Protein AF-V5SDB8-F1 (afdb_monomer_lite)

pLDDT: mean 70.64, std 8.03, range [46.0, 82.94]

Organism: NCBI:txid1029756

Structure (mmCIF, N/CA/C/O backbone):
data_AF-V5SDB8-F1
#
_entry.id   AF-V5SDB8-F1
#
loop_
_atom_site.group_PDB
_atom_site.id
_atom_site.type_symbol
_atom_site.label_atom_id
_atom_site.label_alt_id
_atom_site.label_comp_id
_at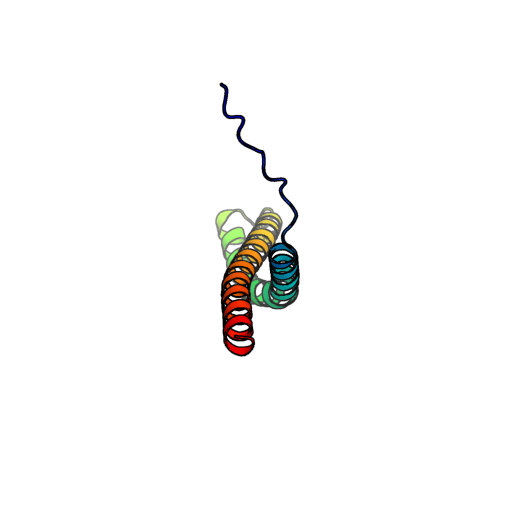om_site.label_asym_id
_atom_site.label_entity_id
_atom_site.label_seq_id
_atom_site.pdbx_PDB_ins_code
_atom_site.Cartn_x
_atom_site.Cartn_y
_atom_site.Cartn_z
_atom_site.occupancy
_atom_site.B_iso_or_equiv
_atom_site.auth_seq_id
_atom_site.auth_comp_id
_atom_site.auth_asym_id
_atom_site.auth_atom_id
_atom_site.pdbx_PDB_model_num
ATOM 1 N N . MET A 1 1 ? 25.060 39.070 -17.659 1.00 49.88 1 MET A N 1
ATOM 2 C CA . MET A 1 1 ? 24.453 38.004 -18.485 1.00 49.88 1 MET A CA 1
ATOM 3 C C . MET A 1 1 ? 23.819 37.003 -17.533 1.00 49.88 1 MET A C 1
ATOM 5 O O . MET A 1 1 ? 24.529 36.352 -16.784 1.00 49.88 1 MET A O 1
ATOM 9 N N . GLN A 1 2 ? 22.491 37.018 -17.440 1.00 52.44 2 GLN A N 1
ATOM 10 C CA . GLN A 1 2 ? 21.714 36.314 -16.417 1.00 52.44 2 GLN A CA 1
ATOM 11 C C . GLN A 1 2 ? 21.401 34.897 -16.924 1.00 52.44 2 GLN A C 1
ATOM 13 O O . GLN A 1 2 ? 20.653 34.739 -17.887 1.00 52.44 2 GLN A O 1
ATOM 18 N N . HIS A 1 3 ? 22.000 33.869 -16.316 1.00 52.34 3 HIS A N 1
ATOM 19 C CA . HIS A 1 3 ? 21.663 32.474 -16.603 1.00 52.34 3 HIS A CA 1
ATOM 20 C C . HIS A 1 3 ? 20.272 32.169 -16.042 1.00 52.34 3 HIS A C 1
ATOM 22 O O . HIS A 1 3 ? 20.079 32.054 -14.834 1.00 52.34 3 HIS A O 1
ATOM 28 N N . ARG A 1 4 ? 19.287 32.070 -16.934 1.00 57.16 4 ARG A N 1
ATOM 29 C CA . ARG A 1 4 ? 17.931 31.618 -16.622 1.00 57.16 4 ARG A CA 1
ATOM 30 C C . ARG A 1 4 ? 17.967 30.086 -16.499 1.00 57.16 4 ARG A C 1
ATOM 32 O O . ARG A 1 4 ? 18.373 29.447 -17.471 1.00 57.16 4 ARG A O 1
ATOM 39 N N . PRO A 1 5 ? 17.573 29.473 -15.369 1.00 55.22 5 PRO A N 1
ATOM 40 C CA . PRO A 1 5 ? 17.413 28.029 -15.320 1.00 55.22 5 PRO A CA 1
ATOM 41 C C . PRO A 1 5 ? 16.253 27.667 -16.248 1.00 55.22 5 PRO A C 1
ATOM 43 O O . PRO A 1 5 ? 15.124 28.136 -16.083 1.00 55.22 5 PRO A O 1
ATOM 46 N N . THR A 1 6 ? 16.548 26.888 -17.282 1.00 54.75 6 THR A N 1
ATOM 47 C CA . THR A 1 6 ? 15.535 26.287 -18.139 1.00 54.75 6 THR A CA 1
ATOM 48 C C . THR A 1 6 ? 14.740 25.320 -17.275 1.00 54.75 6 THR A C 1
ATOM 50 O O . THR A 1 6 ? 15.231 24.270 -16.868 1.00 54.75 6 THR A O 1
ATOM 53 N N . HIS A 1 7 ? 13.508 25.706 -16.946 1.00 48.91 7 HIS A N 1
ATOM 54 C CA . HIS A 1 7 ? 12.530 24.817 -16.342 1.00 48.91 7 HIS A CA 1
ATOM 55 C C . HIS A 1 7 ? 12.281 23.704 -17.365 1.00 48.91 7 HIS A C 1
ATOM 57 O O . HIS A 1 7 ? 11.516 23.869 -18.315 1.00 48.91 7 HIS A O 1
ATOM 63 N N . LYS A 1 8 ? 13.033 22.607 -17.235 1.00 49.97 8 LYS A N 1
ATOM 64 C CA . LYS A 1 8 ? 12.850 21.389 -18.015 1.00 49.97 8 LYS A CA 1
ATOM 65 C C . LYS A 1 8 ? 11.418 20.963 -17.727 1.00 49.97 8 LYS A C 1
ATOM 67 O O . LYS A 1 8 ? 11.081 20.684 -16.576 1.00 49.97 8 LYS A O 1
ATOM 72 N N . GLY A 1 9 ? 10.558 21.083 -18.736 1.00 46.00 9 GLY A N 1
ATOM 73 C CA . GLY A 1 9 ? 9.167 20.682 -18.625 1.00 46.00 9 GLY A CA 1
ATOM 74 C C . GLY A 1 9 ? 9.133 19.271 -18.061 1.00 46.00 9 GLY A C 1
ATOM 75 O O . GLY A 1 9 ? 9.866 18.404 -18.540 1.00 46.00 9 GLY A O 1
ATOM 76 N N . SER A 1 10 ? 8.336 19.084 -17.012 1.00 49.97 10 SER A N 1
ATOM 77 C CA . SER A 1 10 ? 7.933 17.777 -16.507 1.00 49.97 10 SER A CA 1
ATOM 78 C C . SER A 1 10 ? 7.140 17.087 -17.618 1.00 49.97 10 SER A C 1
ATOM 80 O O . SER A 1 10 ? 5.914 17.138 -17.675 1.00 49.97 10 SER A O 1
ATOM 82 N N . GLY A 1 11 ? 7.859 16.560 -18.607 1.00 49.03 11 GLY A N 1
ATOM 83 C CA . GLY A 1 11 ? 7.316 15.567 -19.508 1.00 49.03 11 GLY A CA 1
ATOM 84 C C . GLY A 1 11 ? 7.084 14.348 -18.642 1.00 49.03 11 GLY A C 1
ATOM 85 O O . GLY A 1 11 ? 8.043 13.826 -18.088 1.00 49.03 11 GLY A O 1
ATOM 86 N N . HIS A 1 12 ? 5.821 13.964 -18.467 1.00 58.22 12 HIS A N 1
ATOM 87 C CA . HIS A 1 12 ? 5.451 12.702 -17.838 1.00 58.22 12 HIS A CA 1
ATOM 88 C C . HIS A 1 12 ? 6.286 11.597 -18.488 1.00 58.22 12 HIS A C 1
ATOM 90 O O . HIS A 1 12 ? 6.057 11.264 -19.654 1.00 58.22 12 HIS A O 1
ATOM 96 N N . ASP A 1 13 ? 7.289 11.086 -17.774 1.00 68.44 13 ASP A N 1
ATOM 97 C CA . ASP A 1 13 ? 8.128 10.020 -18.295 1.00 68.44 13 ASP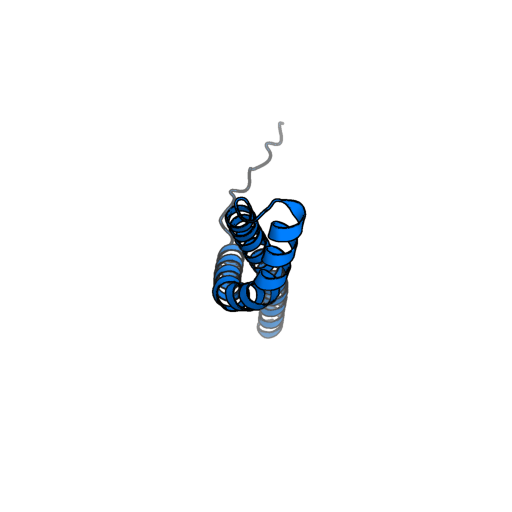 A CA 1
ATOM 98 C C . ASP A 1 13 ? 7.218 8.788 -18.442 1.00 68.44 13 ASP A C 1
ATOM 100 O O . ASP A 1 13 ? 6.631 8.339 -17.452 1.00 68.44 13 ASP A O 1
ATOM 104 N N . PRO A 1 14 ? 7.053 8.213 -19.649 1.00 69.56 14 PRO A N 1
ATOM 105 C CA . PRO A 1 14 ? 6.150 7.077 -19.868 1.00 69.56 14 PRO A CA 1
ATOM 106 C C . PRO A 1 14 ? 6.454 5.897 -18.934 1.00 69.56 14 PRO A C 1
ATOM 108 O O . PRO A 1 14 ? 5.570 5.125 -18.573 1.00 69.56 14 PRO A O 1
ATOM 111 N N . LYS A 1 15 ? 7.717 5.799 -18.507 1.00 71.19 15 LYS A N 1
ATOM 112 C CA . LYS A 1 15 ? 8.238 4.839 -17.533 1.00 71.19 15 LYS A CA 1
ATOM 113 C C . LYS A 1 15 ? 7.592 5.001 -16.157 1.00 71.19 15 LYS A C 1
ATOM 115 O O . LYS A 1 15 ? 7.135 4.015 -15.585 1.00 71.19 15 LYS A O 1
ATOM 120 N N . GLU A 1 16 ? 7.497 6.235 -15.666 1.00 70.88 16 GLU A N 1
ATOM 121 C CA . GLU A 1 16 ? 6.853 6.535 -14.386 1.00 70.88 16 GLU A CA 1
ATOM 122 C C . GLU A 1 16 ? 5.355 6.230 -14.453 1.00 70.88 16 GLU A C 1
ATOM 124 O O . GLU A 1 16 ? 4.807 5.617 -13.537 1.00 70.88 16 GLU A O 1
ATOM 129 N N . ALA A 1 17 ? 4.700 6.578 -15.565 1.00 72.62 17 ALA A N 1
ATOM 130 C CA . ALA A 1 17 ? 3.286 6.275 -15.773 1.00 72.62 17 ALA A CA 1
ATOM 131 C C . ALA A 1 17 ? 3.017 4.758 -15.791 1.00 72.62 17 ALA A C 1
ATOM 133 O O . ALA A 1 17 ? 2.085 4.291 -15.135 1.00 72.62 17 ALA A O 1
ATOM 134 N N . MET A 1 18 ? 3.852 3.966 -16.476 1.00 72.75 18 MET A N 1
ATOM 135 C CA . MET A 1 18 ? 3.724 2.502 -16.494 1.00 72.75 18 MET A CA 1
ATOM 136 C C . MET A 1 18 ? 3.972 1.878 -15.118 1.00 72.75 18 MET A C 1
ATOM 138 O O . MET A 1 18 ? 3.204 1.008 -14.707 1.00 72.75 18 MET A O 1
ATOM 142 N N . ALA A 1 19 ? 4.988 2.336 -14.381 1.00 76.31 19 ALA A N 1
ATOM 143 C CA . ALA A 1 19 ? 5.257 1.856 -13.025 1.00 76.31 19 ALA A CA 1
ATOM 144 C C . ALA A 1 19 ? 4.084 2.147 -12.076 1.00 76.31 19 ALA A C 1
ATOM 146 O O . ALA A 1 19 ? 3.709 1.291 -11.276 1.00 76.31 19 ALA A O 1
ATOM 147 N N . VAL A 1 20 ? 3.451 3.319 -12.206 1.00 73.81 20 VAL A N 1
ATOM 148 C CA . VAL A 1 20 ? 2.246 3.673 -11.441 1.00 73.81 20 VAL A CA 1
ATOM 149 C C . VAL A 1 20 ? 1.070 2.763 -11.786 1.00 73.81 20 VAL A C 1
ATOM 151 O O . VAL A 1 20 ? 0.398 2.283 -10.875 1.00 73.81 20 VAL A O 1
ATOM 154 N N . VAL A 1 21 ? 0.828 2.485 -13.070 1.00 74.00 21 VAL A N 1
ATOM 155 C CA . VAL A 1 21 ? -0.264 1.591 -13.491 1.00 74.00 21 VAL A CA 1
ATOM 156 C C . VAL A 1 21 ? -0.030 0.163 -12.994 1.00 74.00 21 VAL A C 1
ATOM 158 O O . VAL A 1 21 ? -0.950 -0.439 -12.444 1.00 74.00 21 VAL A O 1
ATOM 161 N N . LEU A 1 22 ? 1.190 -0.376 -13.107 1.00 75.12 22 LEU A N 1
ATOM 162 C CA . LEU A 1 22 ? 1.497 -1.704 -12.564 1.00 75.12 22 LEU A CA 1
ATOM 163 C C . LEU A 1 22 ? 1.386 -1.744 -11.037 1.00 75.12 22 LEU A C 1
ATOM 165 O O . LEU A 1 22 ? 0.857 -2.713 -10.493 1.00 75.12 22 LEU A O 1
ATOM 169 N N . ALA A 1 23 ? 1.817 -0.687 -10.345 1.00 73.31 23 ALA A N 1
ATOM 170 C CA . ALA A 1 23 ? 1.644 -0.576 -8.903 1.00 73.31 23 ALA A CA 1
ATOM 171 C C . ALA A 1 23 ? 0.162 -0.554 -8.508 1.00 73.31 23 ALA A C 1
ATOM 173 O O . ALA A 1 23 ? -0.218 -1.240 -7.561 1.00 73.31 23 ALA A O 1
ATOM 174 N N . LEU A 1 24 ? -0.689 0.163 -9.252 1.00 70.75 24 LEU A N 1
ATOM 175 C CA . LEU A 1 24 ? -2.140 0.157 -9.045 1.00 70.75 24 LEU A CA 1
ATOM 176 C C . LEU A 1 24 ? -2.727 -1.244 -9.226 1.00 70.75 24 LEU A C 1
ATOM 178 O O . LEU A 1 24 ? -3.484 -1.689 -8.369 1.00 70.75 24 LEU A O 1
ATOM 182 N N . VAL A 1 25 ? -2.351 -1.959 -10.289 1.00 76.06 25 VAL A N 1
ATOM 183 C CA . VAL A 1 25 ? -2.832 -3.327 -10.540 1.00 76.06 25 VAL A CA 1
ATOM 184 C C . VAL A 1 25 ? -2.380 -4.273 -9.426 1.00 76.06 25 VAL A C 1
ATOM 186 O O . VAL A 1 25 ? -3.209 -4.953 -8.828 1.00 76.06 25 VAL A O 1
ATOM 189 N N . ALA A 1 26 ? -1.093 -4.280 -9.079 1.00 74.00 26 ALA A N 1
ATOM 190 C CA . ALA A 1 26 ? -0.571 -5.128 -8.007 1.00 74.00 26 ALA A CA 1
ATOM 191 C C . ALA A 1 26 ? -1.225 -4.820 -6.651 1.00 74.00 26 ALA A C 1
ATOM 193 O O . ALA A 1 26 ? -1.533 -5.733 -5.890 1.00 74.00 26 ALA A O 1
ATOM 194 N N . THR A 1 27 ? -1.506 -3.548 -6.375 1.00 74.19 27 THR A N 1
ATOM 195 C CA . THR A 1 27 ? -2.236 -3.121 -5.173 1.00 74.19 27 THR A CA 1
ATOM 196 C C . THR A 1 27 ? -3.681 -3.575 -5.190 1.00 74.19 27 THR A C 1
ATOM 198 O O . THR A 1 27 ? -4.205 -3.987 -4.161 1.00 74.19 27 THR A O 1
ATOM 201 N N . PHE A 1 28 ? -4.331 -3.517 -6.348 1.00 71.12 28 PHE A N 1
ATOM 202 C CA . PHE A 1 28 ? -5.717 -3.932 -6.491 1.00 71.12 28 PHE A CA 1
ATOM 203 C C . PHE A 1 28 ? -5.888 -5.435 -6.241 1.00 71.12 28 PHE A C 1
ATOM 205 O O . PHE A 1 28 ? -6.871 -5.837 -5.629 1.00 71.12 28 PHE A O 1
ATOM 212 N N . PHE A 1 29 ? -4.919 -6.255 -6.658 1.00 73.94 29 PHE A N 1
ATOM 213 C CA . PHE A 1 29 ? -4.947 -7.702 -6.426 1.00 73.94 29 PHE A CA 1
ATOM 214 C C . PHE A 1 29 ? -4.406 -8.110 -5.047 1.00 73.94 29 PHE A C 1
ATOM 216 O O . PHE A 1 29 ? -5.000 -8.960 -4.395 1.00 73.94 29 PHE A O 1
ATOM 223 N N . GLY A 1 30 ? -3.309 -7.509 -4.578 1.00 67.69 30 GLY A N 1
ATOM 224 C CA . GLY A 1 30 ? -2.672 -7.880 -3.306 1.00 67.69 30 GLY A CA 1
ATOM 225 C C . GLY A 1 30 ? -3.269 -7.196 -2.073 1.00 67.69 30 GLY A C 1
ATOM 226 O O . GLY A 1 30 ? -3.240 -7.753 -0.976 1.00 67.69 30 GLY A O 1
ATOM 227 N N . GLY A 1 31 ? -3.836 -6.001 -2.242 1.00 70.31 31 GLY A N 1
ATOM 228 C CA . GLY A 1 31 ? -4.416 -5.201 -1.163 1.00 70.31 31 GLY A CA 1
ATOM 229 C C . GLY A 1 31 ? -5.588 -5.881 -0.446 1.00 70.31 31 GLY A C 1
ATOM 230 O O . GLY A 1 31 ? -5.565 -5.927 0.786 1.00 70.31 31 GLY A O 1
ATOM 231 N N . PRO A 1 32 ? -6.584 -6.448 -1.160 1.00 70.56 32 PRO A N 1
ATOM 232 C CA . PRO A 1 32 ? -7.701 -7.149 -0.533 1.00 70.56 32 PRO A CA 1
ATOM 233 C C . PRO A 1 32 ? -7.245 -8.347 0.303 1.00 70.56 32 PRO A C 1
ATOM 235 O O . PRO A 1 32 ? -7.709 -8.526 1.424 1.00 70.56 32 PRO A O 1
ATOM 238 N N . GLU A 1 33 ? -6.293 -9.139 -0.185 1.00 71.94 33 GLU A N 1
ATOM 239 C CA . GLU A 1 33 ? -5.841 -10.339 0.523 1.00 71.94 33 GLU A CA 1
ATOM 240 C C . GLU A 1 33 ? -5.083 -9.996 1.815 1.00 71.94 33 GLU A C 1
ATOM 242 O O . GLU A 1 33 ? -5.356 -10.569 2.873 1.00 71.94 33 GLU A O 1
ATOM 247 N N . LEU A 1 34 ? -4.230 -8.964 1.777 1.00 66.88 34 LEU A N 1
ATOM 248 C CA . LEU A 1 34 ? -3.583 -8.417 2.977 1.00 66.88 34 LEU A CA 1
ATOM 249 C C . LEU A 1 34 ? -4.598 -7.841 3.978 1.00 66.88 34 LEU A C 1
ATOM 251 O O . LEU A 1 34 ? -4.450 -7.984 5.197 1.00 66.88 34 LEU A O 1
ATOM 255 N N . TYR A 1 35 ? -5.630 -7.170 3.470 1.00 67.62 35 TYR A N 1
ATOM 256 C CA . TYR A 1 35 ? -6.669 -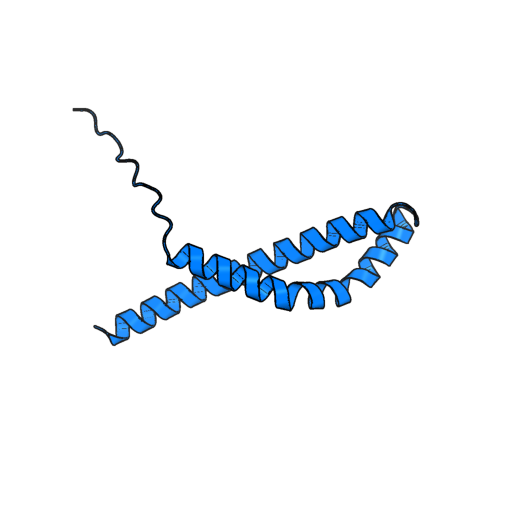6.554 4.286 1.00 67.62 35 TYR A CA 1
ATOM 257 C C . TYR A 1 35 ? -7.526 -7.601 5.005 1.00 67.62 35 TYR A C 1
ATOM 259 O O . TYR A 1 35 ? -7.724 -7.498 6.215 1.00 67.62 35 TYR A O 1
ATOM 267 N N . HIS A 1 36 ? -7.957 -8.654 4.308 1.00 73.56 36 HIS A N 1
ATOM 268 C CA . HIS A 1 36 ? -8.739 -9.747 4.895 1.00 73.56 36 HIS A CA 1
ATOM 269 C C . HIS A 1 36 ? -7.990 -10.477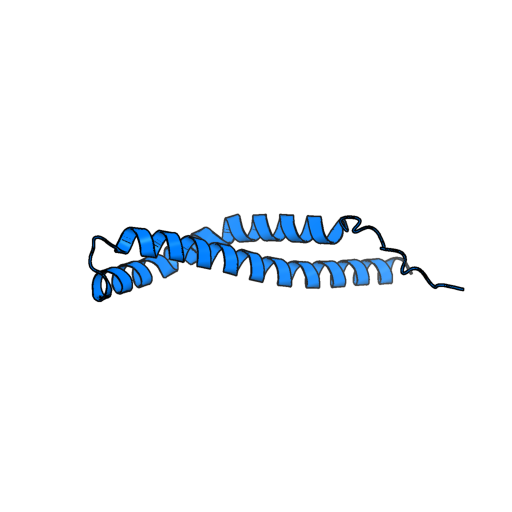 6.019 1.00 73.56 36 HIS A C 1
ATOM 271 O O . HIS A 1 36 ? -8.610 -10.907 6.991 1.00 73.56 36 HIS A O 1
ATOM 277 N N . PHE A 1 37 ? -6.662 -10.579 5.928 1.00 75.06 37 PHE A N 1
ATOM 278 C CA . PHE A 1 37 ? -5.854 -11.222 6.966 1.00 75.06 37 PHE A CA 1
ATOM 279 C C . PHE A 1 37 ? -5.665 -10.345 8.213 1.00 75.06 37 PHE A C 1
ATOM 281 O O . PHE A 1 37 ? -5.522 -10.852 9.325 1.00 75.06 37 PHE A O 1
ATOM 288 N N . THR A 1 38 ? -5.650 -9.021 8.043 1.00 74.81 38 THR A N 1
ATOM 289 C CA . THR A 1 38 ? -5.303 -8.069 9.113 1.00 74.81 38 THR A CA 1
ATOM 290 C C . THR A 1 38 ? -6.516 -7.415 9.772 1.00 74.81 38 THR A C 1
ATOM 292 O O . THR A 1 38 ? -6.421 -6.969 10.917 1.00 74.81 38 THR A O 1
ATOM 295 N N . ILE A 1 39 ? -7.671 -7.399 9.101 1.00 75.94 39 ILE A N 1
ATOM 296 C CA . ILE A 1 39 ? -8.882 -6.725 9.580 1.00 75.94 39 ILE A CA 1
ATOM 297 C C . ILE A 1 39 ? -9.403 -7.267 10.913 1.00 75.94 39 ILE A C 1
ATOM 299 O O . ILE A 1 39 ? -9.814 -6.478 11.759 1.00 75.94 39 ILE A O 1
ATOM 303 N N . GLY A 1 40 ? -9.336 -8.581 11.147 1.00 74.94 40 GLY A N 1
ATOM 304 C CA . GLY A 1 40 ? -9.804 -9.179 12.404 1.00 74.94 40 GLY A CA 1
ATOM 305 C C . GLY A 1 40 ? -9.064 -8.626 13.628 1.00 74.94 40 GLY A C 1
ATOM 306 O O . GLY A 1 40 ? -9.682 -8.297 14.638 1.00 74.94 40 GLY A O 1
ATOM 307 N N . THR A 1 41 ? -7.750 -8.429 13.507 1.00 74.44 41 THR A N 1
ATOM 308 C CA . THR A 1 41 ? -6.907 -7.850 14.563 1.00 74.44 41 THR A CA 1
ATOM 309 C C . THR A 1 41 ? -7.240 -6.380 14.810 1.00 74.44 41 THR A C 1
ATOM 311 O O . THR A 1 41 ? -7.258 -5.927 15.953 1.00 74.44 41 THR A O 1
ATOM 314 N N . VAL A 1 42 ? -7.532 -5.631 13.747 1.00 72.69 42 VAL A N 1
ATOM 315 C CA . VAL A 1 42 ? -7.873 -4.205 13.838 1.00 72.69 42 VAL A CA 1
ATOM 316 C C . VAL A 1 42 ? -9.251 -3.998 14.446 1.00 72.69 42 VAL A C 1
ATOM 318 O O . VAL A 1 42 ? -9.406 -3.110 15.279 1.00 72.69 42 VAL A O 1
ATOM 321 N N . ILE A 1 43 ? -10.224 -4.837 14.090 1.00 76.19 43 ILE A N 1
ATOM 322 C CA . ILE A 1 43 ? -11.556 -4.823 14.704 1.00 76.19 43 ILE A CA 1
ATOM 323 C C . ILE A 1 43 ? -11.438 -5.124 16.200 1.00 76.19 43 ILE A C 1
ATOM 325 O O . ILE A 1 43 ? -11.905 -4.327 17.008 1.00 76.19 43 ILE A O 1
ATOM 329 N N . ALA A 1 44 ? -10.726 -6.189 16.585 1.00 76.00 44 ALA A N 1
ATOM 330 C CA . ALA A 1 44 ? -10.525 -6.539 17.994 1.00 76.00 44 ALA A CA 1
ATOM 331 C C . ALA A 1 44 ? -9.807 -5.425 18.789 1.00 76.00 44 ALA A C 1
ATOM 333 O O . ALA A 1 44 ? -10.149 -5.128 19.939 1.00 76.00 44 ALA A O 1
ATOM 334 N N . PHE A 1 45 ? -8.825 -4.756 18.176 1.00 73.00 45 PHE A N 1
ATOM 335 C CA . PHE A 1 45 ? -8.157 -3.604 18.781 1.00 73.00 45 PHE A CA 1
ATOM 336 C C . PHE A 1 45 ? -9.093 -2.393 18.917 1.00 73.00 45 PHE A C 1
ATOM 338 O O . PHE A 1 45 ? -9.129 -1.752 19.966 1.00 73.00 45 PHE A O 1
ATOM 345 N N . ALA A 1 46 ? -9.874 -2.081 17.883 1.00 71.25 46 ALA A N 1
ATOM 346 C CA . ALA A 1 46 ? -10.787 -0.946 17.900 1.00 71.25 46 ALA A CA 1
ATOM 347 C C . ALA A 1 46 ? -11.932 -1.146 18.905 1.00 71.25 46 ALA A C 1
ATOM 349 O O . ALA A 1 46 ? -12.220 -0.236 19.682 1.00 71.25 46 ALA A O 1
ATOM 350 N N . GLU A 1 47 ? -12.518 -2.343 18.964 1.00 75.50 47 GLU A N 1
ATOM 351 C CA . GLU A 1 47 ? -13.560 -2.692 19.935 1.00 75.50 47 GLU A CA 1
ATOM 352 C C . GLU A 1 47 ? -13.050 -2.598 21.377 1.00 75.50 47 GLU A C 1
ATOM 354 O O . GLU A 1 47 ? -13.729 -2.029 22.232 1.00 75.50 47 GLU A O 1
ATOM 359 N N . SER A 1 48 ? -11.829 -3.077 21.646 1.00 74.31 48 SER A N 1
ATOM 360 C CA . SER A 1 48 ? -11.238 -3.036 22.993 1.00 74.31 48 SER A CA 1
ATOM 361 C C . SER A 1 48 ? -10.830 -1.634 23.464 1.00 74.31 48 SER A C 1
ATOM 363 O O . SER A 1 48 ? -10.755 -1.394 24.671 1.00 74.31 48 SER A O 1
ATOM 365 N N . ARG A 1 49 ? -10.549 -0.702 22.543 1.00 71.50 49 ARG A N 1
ATOM 366 C CA . ARG A 1 49 ? -9.996 0.624 22.875 1.00 71.50 49 ARG A CA 1
ATOM 367 C C . ARG A 1 49 ? -10.996 1.770 22.728 1.00 71.50 49 ARG A C 1
ATOM 369 O O . ARG A 1 49 ? -10.932 2.715 23.510 1.00 71.50 49 ARG A O 1
ATOM 376 N N . TYR A 1 50 ? -11.882 1.693 21.739 1.00 66.75 50 TYR A N 1
ATOM 377 C CA . TYR A 1 50 ? -12.780 2.780 21.340 1.00 66.75 50 TYR A CA 1
ATOM 378 C C . TYR A 1 50 ? -14.269 2.403 21.410 1.00 66.75 50 TYR A C 1
ATOM 380 O O . TYR A 1 50 ? -15.118 3.282 21.279 1.00 66.75 50 TYR A O 1
ATOM 388 N N . GLY A 1 51 ? -14.594 1.130 21.668 1.00 66.62 51 GLY A N 1
ATOM 389 C CA . GLY A 1 51 ? -15.967 0.628 21.676 1.00 66.62 51 GLY A CA 1
ATOM 390 C C . GLY A 1 51 ? -16.515 0.362 20.268 1.00 66.62 51 GLY A C 1
ATOM 391 O O . GLY A 1 51 ? -15.979 0.837 19.266 1.00 66.62 51 GLY A O 1
ATOM 392 N N . ALA A 1 52 ? -17.597 -0.419 20.193 1.00 69.31 52 ALA A N 1
ATOM 393 C CA . ALA A 1 52 ? -18.164 -0.923 18.934 1.00 69.31 52 ALA A CA 1
ATOM 394 C C . ALA A 1 52 ? -18.581 0.180 17.938 1.00 69.31 52 ALA A C 1
ATOM 396 O O . ALA A 1 52 ? -18.599 -0.055 16.734 1.00 69.31 52 ALA A O 1
ATOM 397 N N . ASP A 1 53 ? -18.858 1.391 18.425 1.00 72.62 53 ASP A N 1
ATOM 398 C CA . ASP A 1 53 ? -19.328 2.522 17.615 1.00 72.62 53 ASP A CA 1
ATOM 399 C C . ASP A 1 53 ? -18.224 3.124 16.720 1.00 72.62 53 ASP A C 1
ATOM 401 O O . ASP A 1 53 ? -18.485 3.632 15.631 1.00 72.62 53 ASP A O 1
ATOM 405 N N . LEU A 1 54 ? -16.958 3.034 17.14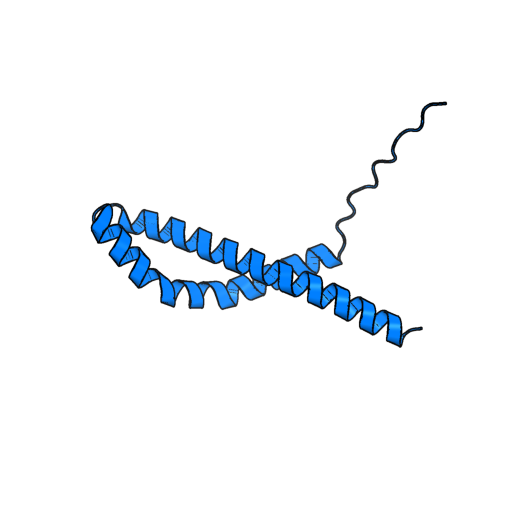8 1.00 69.19 54 LEU A N 1
ATOM 406 C CA . LEU A 1 54 ? -15.798 3.576 16.423 1.00 69.19 54 LEU A CA 1
ATOM 407 C C . LEU A 1 54 ? -15.032 2.515 15.619 1.00 69.19 54 LEU A C 1
ATOM 409 O O . LEU A 1 54 ? -14.183 2.861 14.791 1.00 69.19 54 LEU A O 1
ATOM 413 N N . ALA A 1 55 ? -15.355 1.233 15.806 1.00 65.38 55 ALA A N 1
ATOM 414 C CA . ALA A 1 55 ? -14.775 0.130 15.043 1.00 65.38 55 ALA A CA 1
ATOM 415 C C . ALA A 1 55 ? -14.923 0.289 13.511 1.00 65.38 55 ALA A C 1
ATOM 417 O O . ALA A 1 55 ? -13.928 0.087 12.811 1.00 65.38 55 ALA A O 1
ATOM 418 N N . PRO A 1 56 ? -16.066 0.743 12.952 1.00 71.25 56 PRO A N 1
ATOM 419 C CA . PRO A 1 56 ? -16.209 0.929 11.506 1.00 71.25 56 PRO A CA 1
ATOM 420 C C . PRO A 1 56 ? -15.272 2.006 10.941 1.00 71.25 56 PRO A C 1
ATOM 422 O O . PRO A 1 56 ? -14.717 1.850 9.854 1.00 71.25 56 PRO A O 1
ATOM 425 N N . VAL A 1 57 ? -15.051 3.091 11.689 1.00 74.19 57 VAL A N 1
ATOM 426 C CA . VAL A 1 57 ? -14.166 4.193 11.273 1.00 74.19 57 VAL A CA 1
ATOM 427 C C . VAL A 1 57 ? -12.705 3.742 11.281 1.00 74.19 57 VAL A C 1
ATOM 429 O O . VAL A 1 57 ? -11.963 4.029 10.340 1.00 74.19 57 VAL A O 1
ATOM 432 N N . ALA A 1 58 ? -12.301 2.984 12.305 1.00 75.31 58 ALA A N 1
ATOM 433 C CA . ALA A 1 58 ? -10.964 2.400 12.388 1.00 75.31 58 ALA A CA 1
ATOM 434 C C . ALA A 1 58 ? -10.690 1.419 11.234 1.00 75.31 58 ALA A C 1
ATOM 436 O O . ALA A 1 58 ? -9.597 1.420 10.667 1.00 75.31 58 ALA A O 1
ATOM 437 N N . VAL A 1 59 ? -11.698 0.639 10.837 1.00 73.00 59 VAL A N 1
ATOM 438 C CA . VAL A 1 59 ? -11.626 -0.286 9.698 1.00 73.00 59 VAL A CA 1
ATOM 439 C C . VAL A 1 59 ? -11.421 0.458 8.373 1.00 73.00 59 VAL A C 1
ATOM 441 O O . VAL A 1 59 ? -10.544 0.081 7.596 1.00 73.00 59 VAL A O 1
ATOM 444 N N . ILE A 1 60 ? -12.157 1.549 8.131 1.00 75.00 60 ILE A N 1
ATOM 445 C CA . ILE A 1 60 ? -11.986 2.377 6.922 1.00 75.00 60 ILE A CA 1
ATOM 446 C C . ILE A 1 60 ? -10.589 3.015 6.888 1.00 75.00 60 ILE A C 1
ATOM 448 O O . ILE A 1 60 ? -9.919 2.995 5.852 1.00 75.00 60 ILE A O 1
ATOM 452 N N . GLY A 1 61 ? -10.121 3.544 8.023 1.00 77.50 61 GLY A N 1
ATOM 453 C CA . GLY A 1 61 ? -8.766 4.088 8.142 1.00 77.50 61 GLY A CA 1
ATOM 454 C C . GLY A 1 61 ? -7.691 3.035 7.859 1.00 77.50 61 GLY A C 1
ATOM 455 O O . GLY A 1 61 ? -6.739 3.300 7.125 1.00 77.50 61 GLY A O 1
ATOM 456 N N . TRP A 1 62 ? -7.872 1.815 8.369 1.00 75.25 62 TRP A N 1
ATOM 457 C CA . TRP A 1 62 ? -6.956 0.706 8.114 1.00 75.25 62 TRP A CA 1
ATOM 458 C C . TRP A 1 62 ? -6.955 0.258 6.652 1.00 75.25 62 TRP A C 1
ATOM 460 O O . TRP A 1 62 ? -5.884 0.036 6.089 1.00 75.25 62 TRP A O 1
ATOM 470 N N . ALA A 1 63 ? -8.122 0.201 6.006 1.00 71.81 63 ALA A N 1
ATOM 471 C CA . ALA A 1 63 ? -8.231 -0.109 4.581 1.00 71.81 63 ALA A CA 1
ATOM 472 C C . ALA A 1 63 ? -7.396 0.858 3.727 1.00 71.81 63 ALA A C 1
ATOM 474 O O . ALA A 1 63 ? -6.662 0.430 2.835 1.00 71.81 63 ALA A O 1
ATOM 475 N N . LEU A 1 64 ? -7.449 2.157 4.044 1.00 77.12 64 LEU A N 1
ATOM 476 C CA . LEU A 1 64 ? -6.645 3.178 3.369 1.00 77.12 64 LEU A CA 1
ATOM 477 C C . LEU A 1 64 ? -5.142 2.999 3.608 1.00 77.12 64 LEU A C 1
ATOM 479 O O . LEU A 1 64 ? -4.363 3.132 2.665 1.00 77.12 64 LEU A O 1
ATOM 483 N N . ILE A 1 65 ? -4.726 2.672 4.835 1.00 79.00 65 ILE A N 1
ATOM 484 C CA . ILE A 1 65 ? -3.312 2.426 5.163 1.00 79.00 65 ILE A CA 1
ATOM 485 C C . ILE A 1 65 ? -2.786 1.212 4.393 1.00 79.00 65 ILE A C 1
ATOM 487 O O . ILE A 1 65 ? -1.725 1.298 3.774 1.00 79.00 65 ILE A O 1
ATOM 491 N N . VAL A 1 66 ? -3.530 0.102 4.381 1.00 76.62 66 VAL A N 1
ATOM 492 C CA . VAL A 1 66 ? -3.143 -1.123 3.662 1.00 76.62 66 VAL A CA 1
ATOM 493 C C . VAL A 1 66 ? -3.069 -0.877 2.154 1.00 76.62 66 VAL A C 1
ATOM 495 O O . VAL A 1 66 ? -2.111 -1.315 1.512 1.00 76.62 66 VAL A O 1
ATOM 498 N N . ALA A 1 67 ? -4.023 -0.132 1.589 1.00 69.94 67 ALA A N 1
ATOM 499 C CA . ALA A 1 67 ? -4.006 0.245 0.178 1.00 69.94 67 ALA A CA 1
ATOM 500 C C . ALA A 1 67 ? -2.797 1.134 -0.166 1.00 69.94 67 ALA A C 1
ATOM 502 O O . ALA A 1 67 ? -2.081 0.856 -1.128 1.00 69.94 67 ALA A O 1
ATOM 503 N N . ALA A 1 68 ? -2.521 2.163 0.641 1.00 74.12 68 ALA A N 1
ATOM 504 C CA . ALA A 1 68 ? -1.383 3.057 0.433 1.00 74.12 68 ALA A CA 1
ATOM 505 C C . ALA A 1 68 ? -0.038 2.327 0.576 1.00 74.12 68 ALA A C 1
ATOM 507 O O . ALA A 1 68 ? 0.867 2.531 -0.234 1.00 74.12 68 ALA A O 1
ATOM 508 N N . PHE A 1 69 ? 0.086 1.447 1.573 1.00 75.62 69 PHE A N 1
ATOM 509 C CA . PHE A 1 69 ? 1.292 0.656 1.804 1.00 75.62 69 PHE A CA 1
ATOM 510 C C . PHE A 1 69 ? 1.562 -0.315 0.652 1.00 75.62 69 PHE A C 1
ATOM 512 O O . PHE A 1 69 ? 2.675 -0.362 0.129 1.00 75.62 69 PHE A O 1
ATOM 519 N N . SER A 1 70 ? 0.529 -1.033 0.207 1.00 75.62 70 SER A N 1
ATOM 520 C CA . SER A 1 70 ? 0.620 -1.966 -0.920 1.00 75.62 70 SER A CA 1
ATOM 521 C C . SER A 1 70 ? 0.989 -1.240 -2.221 1.00 75.62 70 SER A C 1
ATOM 523 O O . SER A 1 70 ? 1.853 -1.712 -2.960 1.00 75.62 70 SER A O 1
ATOM 525 N N . PHE A 1 71 ? 0.432 -0.045 -2.447 1.00 72.75 71 PHE A N 1
ATOM 526 C CA . PHE A 1 71 ? 0.791 0.812 -3.582 1.00 72.75 71 PHE A CA 1
ATOM 527 C C . PHE A 1 71 ? 2.240 1.261 -3.549 1.00 72.75 71 PHE A C 1
ATOM 529 O O . PHE A 1 71 ? 2.941 1.176 -4.559 1.00 72.75 71 PHE A O 1
ATOM 536 N N . TYR A 1 72 ? 2.708 1.711 -2.392 1.00 73.50 72 TYR A N 1
ATOM 537 C CA . TYR A 1 72 ? 4.074 2.184 -2.254 1.00 73.50 72 TYR A CA 1
ATOM 538 C C . TYR A 1 72 ? 5.091 1.046 -2.418 1.00 73.50 72 TYR A C 1
ATOM 540 O O . TYR A 1 72 ? 6.072 1.198 -3.148 1.00 73.50 72 TYR A O 1
ATOM 548 N N . ALA A 1 73 ? 4.819 -0.114 -1.812 1.00 73.94 73 ALA A N 1
ATOM 549 C CA . ALA A 1 73 ? 5.646 -1.308 -1.951 1.00 73.94 73 ALA A CA 1
ATOM 550 C C . ALA A 1 73 ? 5.730 -1.764 -3.416 1.00 73.94 73 ALA A C 1
ATOM 552 O O . ALA A 1 73 ? 6.829 -1.929 -3.947 1.00 73.94 73 ALA A O 1
ATOM 553 N N . ALA A 1 74 ? 4.584 -1.880 -4.097 1.00 74.12 74 ALA A N 1
ATOM 554 C CA . ALA A 1 74 ? 4.545 -2.261 -5.504 1.00 74.12 74 ALA A CA 1
ATOM 555 C C . ALA A 1 74 ? 5.285 -1.249 -6.389 1.00 74.12 74 ALA A C 1
ATOM 557 O O . ALA A 1 74 ? 6.060 -1.642 -7.262 1.00 74.12 74 ALA A O 1
ATOM 558 N N . ARG A 1 75 ? 5.105 0.054 -6.140 1.00 73.00 75 ARG A N 1
ATOM 559 C CA . ARG A 1 75 ? 5.767 1.110 -6.912 1.00 73.00 75 ARG A CA 1
ATOM 560 C C . ARG A 1 75 ? 7.288 1.017 -6.833 1.00 73.00 75 ARG A C 1
ATOM 562 O O . ARG A 1 75 ? 7.931 1.078 -7.875 1.00 73.00 75 ARG A O 1
ATOM 569 N N . ILE A 1 76 ? 7.854 0.818 -5.642 1.00 72.94 76 ILE A N 1
ATOM 570 C CA . ILE A 1 76 ? 9.310 0.675 -5.471 1.00 72.94 76 ILE A CA 1
ATOM 571 C C . ILE A 1 76 ? 9.829 -0.555 -6.222 1.00 72.94 76 ILE A C 1
ATOM 573 O O . ILE A 1 76 ? 10.842 -0.476 -6.919 1.00 72.94 76 ILE A O 1
ATOM 577 N N . THR A 1 77 ? 9.134 -1.691 -6.108 1.00 72.06 77 THR A N 1
ATOM 578 C CA . THR A 1 77 ? 9.537 -2.926 -6.791 1.00 72.06 77 THR A CA 1
ATOM 579 C C . THR A 1 77 ? 9.514 -2.766 -8.311 1.00 72.06 77 THR A C 1
ATOM 581 O O . THR A 1 77 ? 10.454 -3.195 -8.982 1.00 72.06 77 THR A O 1
ATOM 584 N N . PHE A 1 78 ? 8.486 -2.111 -8.858 1.00 75.00 78 PHE A N 1
ATOM 585 C CA . PHE A 1 78 ? 8.387 -1.889 -10.299 1.00 75.00 78 PHE A CA 1
ATOM 586 C C . PHE A 1 78 ? 9.406 -0.893 -10.831 1.00 75.00 78 PHE A C 1
ATOM 588 O O . PHE A 1 78 ? 9.914 -1.118 -11.924 1.00 75.00 78 PHE A O 1
ATOM 595 N N . ASP A 1 79 ? 9.753 0.151 -10.083 1.00 74.00 79 ASP A N 1
ATOM 596 C CA . ASP A 1 79 ? 10.751 1.127 -10.533 1.00 74.00 79 ASP A CA 1
ATOM 597 C C . ASP A 1 79 ? 12.124 0.457 -10.727 1.00 74.00 79 ASP A C 1
ATOM 599 O O . ASP A 1 79 ? 12.753 0.552 -11.783 1.00 74.00 79 ASP A O 1
ATOM 603 N N . ILE A 1 80 ? 12.542 -0.355 -9.749 1.00 76.88 80 ILE A N 1
ATOM 604 C CA . ILE A 1 80 ? 13.804 -1.109 -9.802 1.00 76.88 80 ILE A CA 1
ATOM 605 C C . ILE A 1 80 ? 13.770 -2.168 -10.918 1.00 76.88 80 ILE A C 1
ATOM 607 O O . ILE A 1 80 ? 14.739 -2.327 -11.671 1.00 76.88 80 ILE A O 1
ATOM 611 N N . ALA A 1 81 ? 12.654 -2.889 -11.055 1.00 77.50 81 ALA A N 1
ATOM 612 C CA . ALA A 1 81 ? 12.478 -3.895 -12.102 1.00 77.50 81 ALA A CA 1
ATOM 613 C C . ALA A 1 81 ? 12.483 -3.270 -13.507 1.00 77.50 81 ALA A C 1
ATOM 615 O O . ALA A 1 81 ? 13.095 -3.813 -14.425 1.00 77.50 81 ALA A O 1
ATOM 616 N N . LEU A 1 82 ? 11.856 -2.107 -13.682 1.00 75.75 82 LEU A N 1
ATOM 617 C CA . LEU A 1 82 ? 11.806 -1.408 -14.961 1.00 75.75 82 LEU A CA 1
ATOM 618 C C . LEU A 1 82 ? 13.185 -0.856 -15.338 1.00 75.75 82 LEU A C 1
ATOM 620 O O . LEU A 1 82 ? 13.618 -1.024 -16.477 1.00 75.75 82 LEU A O 1
ATOM 624 N N . VAL A 1 83 ? 13.905 -0.249 -14.390 1.00 78.25 83 VAL A N 1
ATOM 625 C CA . VAL A 1 83 ? 15.269 0.256 -14.618 1.00 78.25 83 VAL A CA 1
ATOM 626 C C . VAL A 1 83 ? 16.221 -0.885 -14.976 1.00 78.25 83 VAL A C 1
ATOM 628 O O . VAL A 1 83 ? 16.966 -0.779 -15.952 1.00 78.25 83 VAL A O 1
ATOM 631 N N . SER A 1 84 ? 16.169 -2.000 -14.244 1.00 76.69 84 SER A N 1
ATOM 632 C CA . SER A 1 84 ? 16.994 -3.177 -14.546 1.00 76.69 84 SER A CA 1
ATOM 633 C C . SER A 1 84 ? 16.625 -3.827 -15.884 1.00 76.69 84 SER A C 1
ATOM 635 O O . SER A 1 84 ? 17.525 -4.171 -16.649 1.00 76.69 84 SER A O 1
ATOM 637 N N . ALA A 1 85 ? 15.337 -3.918 -16.228 1.00 76.44 85 ALA A N 1
ATOM 638 C CA . ALA A 1 85 ? 14.884 -4.423 -17.523 1.00 76.44 85 ALA A CA 1
ATOM 639 C C . ALA A 1 85 ? 15.330 -3.525 -18.686 1.00 76.44 85 ALA A C 1
ATOM 641 O O . ALA A 1 85 ? 15.842 -4.026 -19.687 1.00 76.44 85 ALA A O 1
ATOM 642 N N . ILE A 1 86 ? 15.202 -2.202 -18.549 1.00 78.06 86 ILE A N 1
ATOM 643 C CA . ILE A 1 86 ? 15.680 -1.241 -19.554 1.00 78.06 86 ILE A CA 1
ATOM 644 C C . ILE A 1 86 ? 17.193 -1.374 -19.732 1.00 78.06 86 ILE A C 1
ATOM 646 O O . ILE A 1 86 ? 17.671 -1.386 -20.864 1.00 78.06 86 ILE A O 1
ATOM 650 N N . MET A 1 87 ? 17.945 -1.519 -18.640 1.00 75.50 87 MET A N 1
ATOM 651 C CA . MET A 1 87 ? 19.395 -1.689 -18.701 1.00 75.50 87 MET A CA 1
ATOM 652 C C . MET A 1 87 ? 19.797 -3.025 -19.342 1.00 75.50 87 MET A C 1
ATOM 654 O O . MET A 1 87 ? 20.709 -3.059 -20.165 1.00 75.50 87 MET A O 1
ATOM 658 N N . ALA A 1 88 ? 19.083 -4.112 -19.041 1.00 82.94 88 ALA A N 1
ATOM 659 C CA . ALA A 1 88 ? 19.298 -5.418 -19.661 1.00 82.94 88 ALA A CA 1
ATOM 660 C C . ALA A 1 88 ? 18.987 -5.414 -21.168 1.00 82.94 88 ALA A C 1
ATOM 662 O O . ALA A 1 88 ? 19.715 -6.027 -21.949 1.00 82.94 88 ALA A O 1
ATOM 663 N N . VAL A 1 89 ? 17.937 -4.704 -21.592 1.00 79.44 89 VAL A N 1
ATOM 664 C CA . VAL A 1 89 ? 17.616 -4.509 -23.015 1.00 79.44 89 VAL A CA 1
ATOM 665 C C . VAL A 1 89 ? 18.665 -3.628 -23.693 1.00 79.44 89 VAL A C 1
ATOM 667 O O . VAL A 1 89 ? 19.118 -3.969 -24.782 1.00 79.44 89 VAL A O 1
ATOM 670 N N . ALA A 1 90 ? 19.102 -2.544 -23.046 1.00 78.50 90 ALA A N 1
ATOM 671 C CA . ALA A 1 90 ? 20.145 -1.666 -23.571 1.00 78.50 90 ALA A CA 1
ATOM 672 C C . ALA A 1 90 ? 21.465 -2.420 -23.803 1.00 78.50 90 ALA A C 1
ATOM 674 O O . ALA A 1 90 ? 22.052 -2.283 -24.869 1.00 78.50 90 ALA A O 1
ATOM 675 N N . MET A 1 91 ? 21.877 -3.280 -22.864 1.00 79.94 91 MET A N 1
ATOM 676 C CA . MET A 1 91 ? 23.060 -4.143 -23.011 1.00 79.94 91 MET A CA 1
ATOM 677 C C . MET A 1 91 ? 22.914 -5.231 -24.081 1.00 79.94 91 MET A C 1
ATOM 679 O O . MET A 1 91 ? 23.911 -5.795 -24.505 1.00 79.94 91 MET A O 1
ATOM 683 N N . ARG A 1 92 ? 21.688 -5.576 -24.488 1.00 67.81 92 ARG A N 1
ATOM 684 C CA . ARG A 1 92 ? 21.443 -6.542 -25.571 1.00 67.81 92 ARG A CA 1
ATOM 685 C C . ARG A 1 92 ? 21.441 -5.905 -26.958 1.00 67.81 92 ARG A C 1
ATOM 687 O O . ARG A 1 92 ? 21.562 -6.627 -27.941 1.00 67.81 92 ARG A O 1
ATOM 694 N N . LEU A 1 93 ? 21.210 -4.597 -27.035 1.00 68.38 93 LEU A N 1
ATOM 695 C CA . LEU A 1 93 ? 21.147 -3.841 -28.287 1.00 68.38 93 LEU A CA 1
ATOM 696 C C . LEU A 1 93 ? 22.487 -3.187 -28.660 1.00 68.38 93 LEU A C 1
ATOM 698 O O . LEU A 1 93 ? 22.628 -2.753 -29.801 1.00 68.38 93 LEU A O 1
ATOM 702 N N . PHE A 1 94 ? 23.427 -3.106 -27.716 1.00 59.12 94 PHE A N 1
ATOM 703 C CA . PHE A 1 94 ? 24.791 -2.595 -27.882 1.00 59.12 94 PHE A CA 1
ATOM 704 C C . PHE A 1 94 ? 25.799 -3.745 -27.861 1.00 59.12 94 PHE A C 1
ATOM 706 O O . PHE A 1 94 ? 26.803 -3.648 -28.600 1.00 59.12 94 PHE A O 1
#

Sequence (94 aa):
MQHRPTHKGSGHDPKEAMAVVLALVATFFGGPELYHFTIGTVIAFAESRYGADLAPVAVIGWALIVAAFSFYAARITFDIALVSAIMAVAMRLF

Secondary structure (DSSP, 8-state):
-------------HHHHHHHHHHHHHHHHHHHHHHHHHHHHHHHHHHHHH-TTTHHHHHHHHHHHHHHHHHHHHHHHHHHHHHHHHHHHHHHH-

Radius of gyration: 20.77 Å; chains: 1; bounding box: 44×49×51 Å

Foldseek 3Di:
DDDDPPPPPPPPDVLLVVLLVQLLVQLVVVLVVVLVVCLVVQLVVCCVPPNPVCSVVSSVVV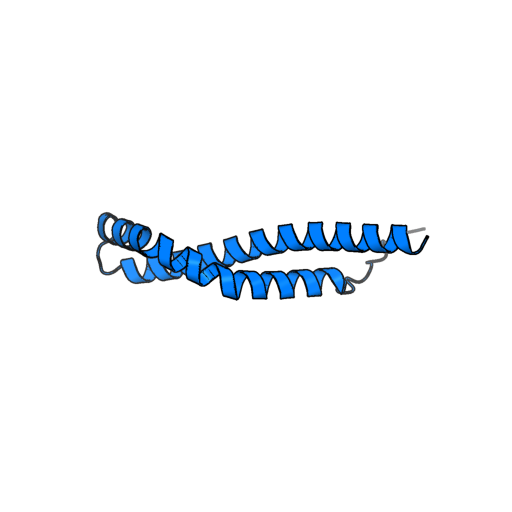SVVSSVVSSVVSSVVSSVVSVVVVVVVVVVVD